Protein AF-A0A4Q3DAQ9-F1 (afdb_monomer)

Sequence (72 aa):
MLVESLDFPVQANDVADLMTNILAGGAPSTTGRIAIVVASVLNRLQVERTLIHPRLRTFMTVGEAEDWLKAG

Solvent-accessible surface area (backbone atoms only — not comparable to full-atom values): 4258 Å² total; per-residue (Å²): 86,82,44,83,39,59,87,59,73,75,65,57,69,74,62,40,57,56,49,32,56,53,48,67,69,47,50,83,80,57,84,75,50,37,28,38,27,30,71,43,72,69,43,46,55,50,43,68,73,34,60,77,47,100,50,50,48,79,34,78,41,65,67,64,35,50,54,58,57,73,75,104

Radius of gyration: 11.85 Å; Cα contacts (8 Å, |Δi|>4): 91; chains: 1; bounding box: 28×20×35 Å

Mean predicted aligned error: 3.92 Å

Nearest PDB structures (foldseek):
  7veo-assembly1_B  TM=5.409E-01  e=2.363E+00  Bombyx mori
  6wxp-assembly1_B  TM=5.335E-01  e=3.764E+00  synthetic construct
  5iph-assembly1_A  TM=3.706E-01  e=8.362E+00  Xanthomonas campestris pv. campestris str. ATCC 33913
  2dst-assembly1_B  TM=3.771E-01  e=9.551E+00  Thermus thermophilus

Secondary structure (DSSP, 8-state):
-EEEESSPPPPPHHHHHHHHHHHHHHGGG--S-EEEEESSHHHHHHHHHH---TTEEEESSHHHHHHHHHT-

pLDDT: mean 88.21, std 8.38, range [67.94, 97.75]

Foldseek 3Di:
DEAECAVPDQDDPVVLQVVLVVLVVCVVVDDAAYEYAYCDPSVQVSCVVRVDDPRYDYDPDPVVRVVVRVVD

Structure (mmCIF, N/CA/C/O backbone):
data_AF-A0A4Q3DAQ9-F1
#
_entry.id   AF-A0A4Q3DAQ9-F1
#
loop_
_atom_site.group_PDB
_atom_site.id
_atom_site.type_symbol
_atom_site.label_atom_id
_atom_site.label_alt_id
_atom_site.label_comp_id
_atom_site.label_asym_id
_atom_site.label_entity_id
_atom_site.label_seq_id
_atom_site.pdbx_PDB_ins_code
_atom_site.Cartn_x
_atom_site.Cartn_y
_atom_site.Cartn_z
_atom_site.occupancy
_atom_site.B_iso_or_equiv
_atom_site.auth_seq_id
_atom_sit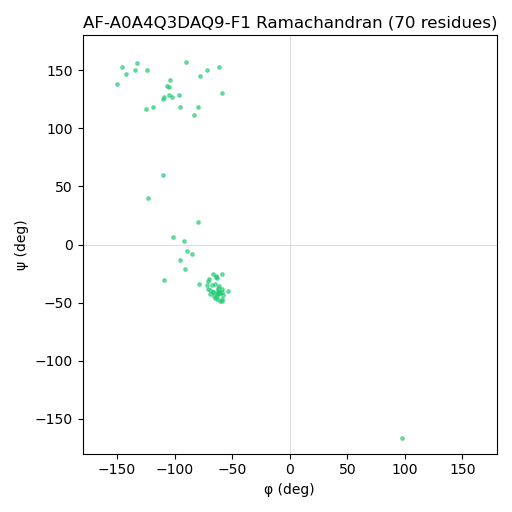e.auth_comp_id
_atom_site.auth_asym_id
_atom_site.auth_atom_id
_atom_site.pdbx_PDB_model_num
ATOM 1 N N . MET A 1 1 ? -8.441 -4.705 6.557 1.00 89.25 1 MET A N 1
ATOM 2 C CA . MET A 1 1 ? -8.131 -5.810 5.625 1.00 89.25 1 MET A CA 1
ATOM 3 C C . MET A 1 1 ? -6.688 -5.680 5.182 1.00 89.25 1 MET A C 1
ATOM 5 O O . MET A 1 1 ? -6.289 -4.573 4.835 1.00 89.25 1 MET A O 1
ATOM 9 N N . LEU A 1 2 ? -5.935 -6.778 5.211 1.00 92.81 2 LEU A N 1
ATOM 10 C CA . LEU A 1 2 ? -4.563 -6.858 4.711 1.00 92.81 2 LEU A CA 1
ATOM 11 C C . LEU A 1 2 ? -4.560 -7.614 3.375 1.00 92.81 2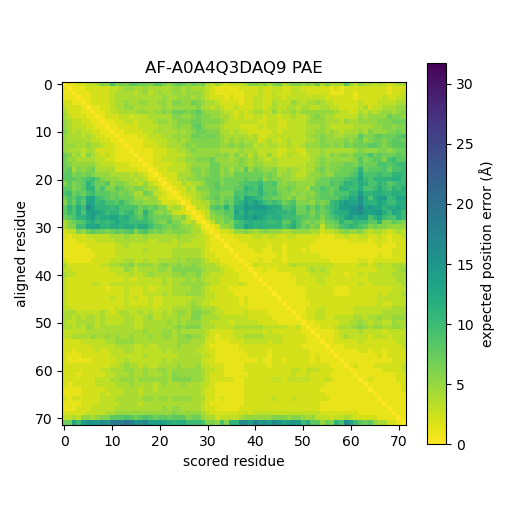 LEU A C 1
ATOM 13 O O . LEU A 1 2 ? -5.234 -8.636 3.259 1.00 92.81 2 LEU A O 1
ATOM 17 N N . VAL A 1 3 ? -3.831 -7.103 2.386 1.00 91.62 3 VAL A N 1
ATOM 18 C CA . VAL A 1 3 ? -3.615 -7.741 1.082 1.00 91.62 3 VAL A CA 1
ATOM 19 C C . VAL A 1 3 ? -2.116 -7.845 0.849 1.00 91.62 3 VAL A C 1
ATOM 21 O O . VAL A 1 3 ? -1.432 -6.829 0.733 1.00 91.62 3 VAL A O 1
ATOM 24 N N . GLU A 1 4 ? -1.607 -9.066 0.761 1.00 93.44 4 GLU A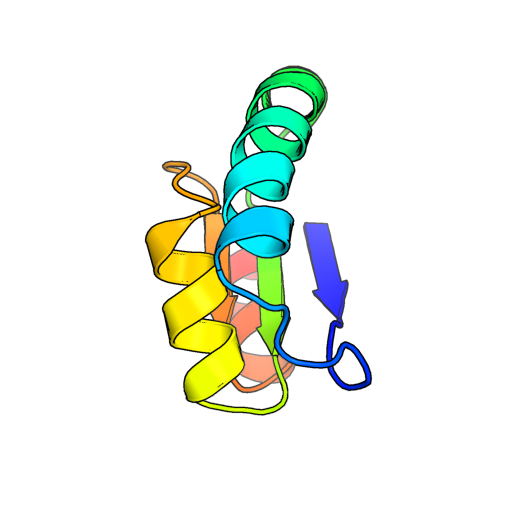 N 1
ATOM 25 C CA . GLU A 1 4 ? -0.205 -9.335 0.452 1.00 93.44 4 GLU A CA 1
ATOM 26 C C . GLU A 1 4 ? -0.055 -9.586 -1.048 1.00 93.44 4 GLU A C 1
ATOM 28 O O . GLU A 1 4 ? -0.644 -10.510 -1.603 1.00 93.44 4 GLU A O 1
ATOM 33 N N . SER A 1 5 ? 0.715 -8.729 -1.712 1.00 91.06 5 SER A N 1
ATOM 34 C CA . SER A 1 5 ? 0.891 -8.708 -3.167 1.00 91.06 5 SER A CA 1
ATOM 35 C C . SER A 1 5 ? 2.374 -8.841 -3.527 1.00 91.06 5 SER A C 1
ATOM 37 O O . SER A 1 5 ? 2.909 -8.132 -4.380 1.00 91.06 5 SER A O 1
ATOM 39 N N . LEU A 1 6 ? 3.079 -9.702 -2.790 1.00 90.25 6 LEU A N 1
ATOM 40 C CA . LEU A 1 6 ? 4.536 -9.823 -2.870 1.00 90.25 6 LEU A CA 1
ATOM 41 C C . LEU A 1 6 ? 4.986 -10.464 -4.187 1.00 90.25 6 LEU A C 1
ATOM 43 O O . LEU A 1 6 ? 5.945 -9.999 -4.796 1.00 90.25 6 LEU A O 1
ATOM 47 N N . ASP A 1 7 ? 4.235 -11.456 -4.662 1.00 90.62 7 ASP A N 1
ATOM 48 C CA . ASP A 1 7 ? 4.513 -12.162 -5.918 1.00 90.62 7 ASP A CA 1
ATOM 49 C C . ASP A 1 7 ? 3.798 -11.540 -7.125 1.00 90.62 7 ASP A C 1
ATOM 51 O O . ASP A 1 7 ? 3.872 -12.056 -8.241 1.00 90.62 7 ASP A O 1
ATOM 55 N N . PHE A 1 8 ? 3.077 -10.434 -6.923 1.00 87.12 8 PHE A N 1
ATOM 56 C CA . PHE A 1 8 ? 2.318 -9.806 -7.992 1.00 87.12 8 PHE A CA 1
ATOM 57 C C . PHE A 1 8 ? 3.242 -8.958 -8.876 1.00 87.12 8 PHE A C 1
ATOM 59 O O . PHE A 1 8 ? 3.846 -7.996 -8.387 1.00 87.12 8 PHE A O 1
ATOM 66 N N . PRO A 1 9 ? 3.373 -9.268 -10.176 1.00 88.19 9 PRO A N 1
ATOM 67 C CA . PRO A 1 9 ? 4.262 -8.519 -11.044 1.00 88.19 9 PRO A CA 1
ATOM 68 C C . PRO A 1 9 ? 3.702 -7.123 -11.330 1.00 88.19 9 PRO A C 1
ATOM 70 O O . PRO A 1 9 ? 2.488 -6.919 -11.414 1.00 88.19 9 PRO A O 1
ATOM 73 N N . VAL A 1 10 ? 4.613 -6.173 -11.545 1.00 89.38 10 VAL A N 1
ATOM 74 C CA . VAL A 1 10 ? 4.270 -4.848 -12.074 1.00 89.38 10 VAL A CA 1
ATOM 75 C C . VAL A 1 10 ? 3.606 -5.041 -13.434 1.00 89.38 10 VAL A C 1
ATOM 77 O O . VAL A 1 10 ? 4.103 -5.781 -14.284 1.00 89.38 10 VAL A O 1
ATOM 80 N N . GLN A 1 11 ? 2.464 -4.396 -13.618 1.00 90.88 11 GLN A N 1
ATOM 81 C CA . GLN A 1 11 ? 1.655 -4.513 -14.820 1.00 90.88 11 GLN A CA 1
ATOM 82 C C . GLN A 1 11 ? 2.073 -3.463 -15.848 1.00 90.88 11 GLN A C 1
ATOM 84 O O . GLN A 1 11 ? 2.614 -2.406 -15.515 1.00 90.88 11 GLN A O 1
ATOM 89 N N . ALA A 1 12 ? 1.776 -3.738 -17.117 1.00 90.56 12 ALA A N 1
ATOM 90 C CA . ALA A 1 12 ? 1.808 -2.704 -18.141 1.00 90.56 12 ALA A CA 1
ATOM 91 C C . ALA A 1 12 ? 0.789 -1.595 -17.810 1.00 90.56 12 ALA A C 1
ATOM 93 O O . ALA A 1 12 ? -0.206 -1.837 -17.124 1.00 90.56 12 ALA A O 1
ATOM 94 N N . ASN A 1 13 ? 1.049 -0.367 -18.269 1.00 87.31 13 ASN A N 1
ATOM 95 C CA . ASN A 1 13 ? 0.235 0.799 -17.903 1.00 87.31 13 ASN A CA 1
ATOM 96 C C . ASN A 1 13 ? -1.245 0.628 -18.271 1.00 87.31 13 ASN A C 1
ATOM 98 O O . ASN A 1 13 ? -2.103 0.927 -17.451 1.00 87.31 13 ASN A O 1
ATOM 102 N N . ASP A 1 14 ? -1.526 0.112 -19.465 1.00 87.75 14 ASP A N 1
ATOM 103 C CA . ASP A 1 14 ? -2.880 -0.147 -19.960 1.00 87.75 14 ASP A CA 1
ATOM 104 C C . ASP A 1 14 ? -3.639 -1.147 -19.077 1.00 87.75 14 ASP A C 1
ATOM 106 O O . ASP A 1 14 ? -4.801 -0.927 -18.741 1.00 87.75 14 ASP A O 1
ATOM 110 N N . VAL A 1 15 ? -2.967 -2.208 -18.629 1.00 86.50 15 VAL A N 1
ATOM 111 C CA . VAL A 1 15 ? -3.534 -3.188 -17.694 1.00 86.50 15 VAL A CA 1
ATOM 112 C C . VAL A 1 15 ? -3.738 -2.578 -16.304 1.00 86.50 15 VAL A C 1
ATOM 114 O O . VAL A 1 15 ? -4.781 -2.790 -15.682 1.00 86.50 15 VAL A O 1
ATOM 117 N N . ALA A 1 16 ? -2.771 -1.803 -15.808 1.00 84.88 16 ALA A N 1
ATOM 118 C CA . ALA A 1 16 ? -2.855 -1.149 -14.503 1.00 84.88 16 ALA A CA 1
ATOM 119 C C . ALA A 1 16 ? -4.023 -0.151 -14.438 1.00 84.88 16 ALA A C 1
ATOM 121 O O . ALA A 1 16 ? -4.736 -0.094 -13.436 1.00 84.88 16 ALA A O 1
ATOM 122 N N . ASP A 1 17 ? -4.269 0.589 -15.518 1.00 84.06 17 ASP A N 1
ATOM 123 C CA . ASP A 1 17 ? -5.346 1.575 -15.578 1.00 84.06 17 ASP A CA 1
ATOM 124 C C . ASP A 1 17 ? -6.731 0.908 -15.472 1.00 84.06 17 ASP A C 1
ATOM 126 O O . ASP A 1 17 ? -7.621 1.442 -14.802 1.00 84.06 17 ASP A O 1
ATOM 130 N N . LEU A 1 18 ? -6.896 -0.308 -16.014 1.00 83.81 18 LEU A N 1
ATOM 131 C CA . LEU A 1 18 ? -8.116 -1.109 -15.842 1.00 83.81 18 LEU A CA 1
ATOM 132 C C . LEU A 1 18 ? -8.357 -1.526 -14.381 1.00 83.81 18 LEU A C 1
ATOM 134 O O . LEU A 1 18 ? -9.514 -1.676 -13.978 1.00 83.81 18 LEU A O 1
ATOM 138 N N . MET A 1 19 ? -7.306 -1.671 -13.565 1.00 78.19 19 MET A N 1
ATOM 139 C CA . MET A 1 19 ? -7.446 -2.032 -12.145 1.00 78.19 19 MET A CA 1
ATOM 140 C C . MET A 1 19 ? -8.125 -0.941 -11.313 1.00 78.19 19 MET A C 1
ATOM 142 O O . MET A 1 19 ? -8.794 -1.255 -10.326 1.00 78.19 19 MET A O 1
ATOM 146 N N . THR A 1 20 ? -8.043 0.319 -11.743 1.00 76.12 20 THR A N 1
ATOM 147 C CA . THR A 1 20 ? -8.764 1.447 -11.126 1.00 76.12 20 THR A CA 1
ATOM 148 C C . THR A 1 20 ? -10.269 1.165 -11.032 1.00 76.12 20 THR A C 1
ATOM 150 O O . THR A 1 20 ? -10.905 1.421 -10.006 1.00 76.12 20 THR A O 1
ATOM 153 N N . ASN A 1 21 ? -10.839 0.550 -12.074 1.00 76.44 21 ASN A N 1
ATOM 154 C CA . ASN A 1 21 ? -12.265 0.220 -12.132 1.00 76.44 21 ASN A CA 1
ATOM 155 C C . ASN A 1 21 ? -12.647 -0.910 -11.165 1.00 76.44 21 ASN A C 1
ATOM 157 O O . ASN A 1 21 ? -13.764 -0.930 -10.647 1.00 76.44 21 ASN A O 1
ATOM 161 N N . ILE A 1 22 ? -11.718 -1.830 -10.883 1.00 72.94 22 ILE A N 1
ATOM 162 C CA . ILE A 1 22 ? -11.932 -2.940 -9.945 1.00 72.94 22 ILE A CA 1
ATOM 163 C C . ILE A 1 22 ? -12.105 -2.394 -8.526 1.00 72.94 22 ILE A C 1
ATOM 165 O O . ILE A 1 22 ? -13.034 -2.788 -7.819 1.00 72.94 22 ILE A O 1
ATOM 169 N N . LEU A 1 23 ? -11.257 -1.443 -8.119 1.00 70.62 23 LEU A N 1
ATOM 170 C CA . LEU A 1 23 ? -11.382 -0.820 -6.804 1.00 70.62 23 LEU A CA 1
ATOM 171 C C . LEU A 1 23 ? -12.654 0.017 -6.696 1.00 70.62 23 LEU A C 1
ATOM 173 O O . LEU A 1 23 ? -13.324 -0.061 -5.675 1.00 70.62 23 LEU A O 1
ATOM 177 N N . ALA A 1 24 ? -13.028 0.769 -7.734 1.00 70.50 24 ALA A N 1
ATOM 178 C CA . ALA A 1 24 ? -14.282 1.524 -7.731 1.00 70.50 24 ALA A CA 1
ATOM 179 C C . ALA A 1 24 ? -15.509 0.611 -7.540 1.00 70.50 24 ALA A C 1
ATOM 181 O O . ALA A 1 24 ? -16.425 0.961 -6.796 1.00 70.50 24 ALA A O 1
ATOM 182 N N . GLY A 1 25 ? -15.502 -0.579 -8.151 1.00 72.00 25 GLY A N 1
ATOM 183 C CA . GLY A 1 25 ? -16.559 -1.579 -7.975 1.00 72.00 25 GLY A CA 1
ATOM 184 C C . GLY A 1 25 ? -16.551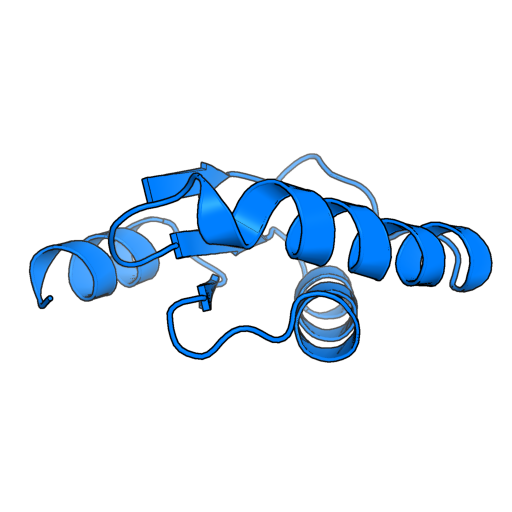 -2.267 -6.603 1.00 72.00 25 GLY A C 1
ATOM 185 O O . GLY A 1 25 ? -17.614 -2.570 -6.067 1.00 72.00 25 GLY A O 1
ATOM 186 N N . GLY A 1 26 ? -15.371 -2.504 -6.019 1.00 68.94 26 GLY A N 1
ATOM 187 C CA . GLY A 1 26 ? -15.215 -3.189 -4.727 1.00 68.94 26 GLY A CA 1
ATOM 188 C C . GLY A 1 26 ? -15.199 -2.274 -3.495 1.00 68.94 26 GLY A C 1
ATOM 189 O O . GLY A 1 26 ? -15.468 -2.722 -2.383 1.00 68.94 26 GLY A O 1
ATOM 190 N N . ALA A 1 27 ? -14.907 -0.983 -3.646 1.00 67.94 27 ALA A N 1
ATOM 191 C CA . ALA A 1 27 ? -14.799 -0.050 -2.524 1.00 67.94 27 ALA A CA 1
ATOM 192 C C . ALA A 1 27 ? -16.091 0.055 -1.686 1.00 67.94 27 ALA A C 1
ATOM 194 O O . ALA A 1 27 ? -15.972 0.033 -0.456 1.00 67.94 27 ALA A O 1
ATOM 195 N N . PRO A 1 28 ? -17.308 0.090 -2.277 1.00 70.44 28 PRO A N 1
ATOM 196 C CA . PRO A 1 28 ? -18.552 0.162 -1.509 1.00 70.44 28 PRO A CA 1
ATOM 197 C C . PRO A 1 28 ? -18.802 -1.054 -0.609 1.00 70.44 28 PRO A C 1
ATOM 199 O O . PRO A 1 28 ? -19.449 -0.918 0.426 1.00 70.44 28 PRO A O 1
ATOM 202 N N . SER A 1 29 ? -18.293 -2.233 -0.979 1.00 70.50 29 SER A N 1
ATOM 203 C CA . SER A 1 29 ? -18.492 -3.483 -0.232 1.00 70.50 29 SER A CA 1
ATOM 204 C C . SER 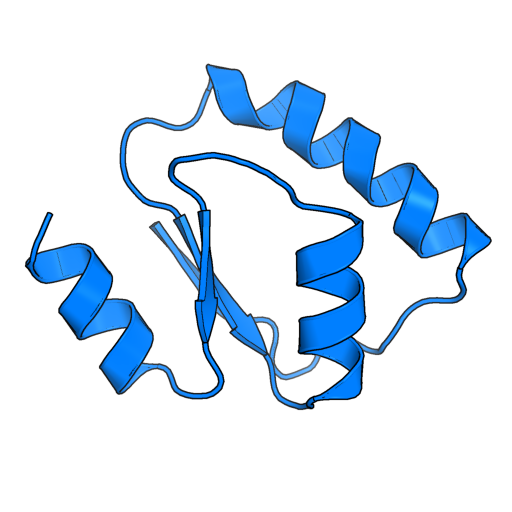A 1 29 ? -17.428 -3.734 0.839 1.00 70.50 29 SER A C 1
ATOM 206 O O . SER A 1 29 ? -17.562 -4.663 1.633 1.00 70.50 29 SER A O 1
ATOM 208 N N . THR A 1 30 ? -16.394 -2.892 0.917 1.00 70.81 30 THR A N 1
ATOM 209 C CA . THR A 1 30 ? -15.373 -2.977 1.968 1.00 70.81 30 THR A CA 1
ATOM 210 C C . THR A 1 30 ? -15.683 -2.016 3.117 1.00 70.81 30 THR A C 1
ATOM 212 O O . THR A 1 30 ? -15.887 -0.815 2.928 1.00 70.81 30 THR A O 1
ATOM 215 N N . THR A 1 31 ? -15.690 -2.519 4.351 1.00 77.56 31 THR A N 1
ATOM 216 C CA . THR A 1 31 ? -15.773 -1.695 5.567 1.00 77.56 31 THR A CA 1
ATOM 217 C C . THR A 1 31 ? -14.403 -1.630 6.242 1.00 77.56 31 THR A C 1
ATOM 219 O O . THR A 1 31 ? -13.792 -2.663 6.500 1.00 77.56 31 THR A O 1
ATOM 222 N N . GLY A 1 32 ? -13.922 -0.424 6.555 1.00 87.12 32 GLY A N 1
ATOM 223 C CA . GLY A 1 32 ? -12.671 -0.209 7.293 1.00 87.12 32 GLY A CA 1
ATOM 224 C C . GLY A 1 32 ? -11.452 0.105 6.418 1.00 87.12 32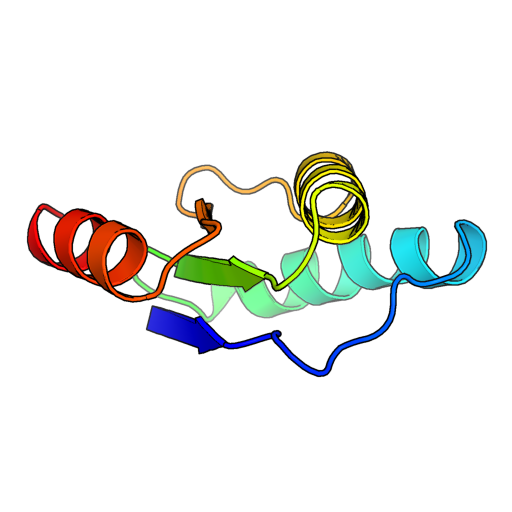 GLY A C 1
ATOM 225 O O . GLY A 1 32 ? -11.583 0.467 5.247 1.00 87.12 32 GLY A O 1
ATOM 226 N N . ARG A 1 33 ? -10.261 0.035 7.026 1.00 92.94 33 ARG A N 1
ATOM 227 C CA . ARG A 1 33 ? -8.969 0.308 6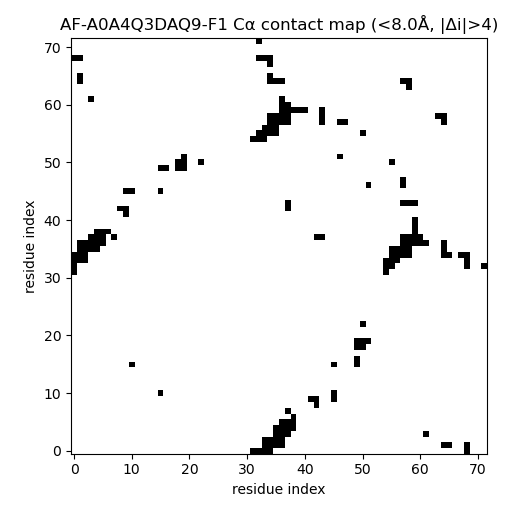.374 1.00 92.94 33 ARG A CA 1
ATOM 228 C C . ARG A 1 33 ? -8.506 -0.874 5.514 1.00 92.94 33 ARG A C 1
ATOM 230 O O . ARG A 1 33 ? -8.706 -2.037 5.881 1.00 92.94 33 ARG A O 1
ATOM 237 N N . ILE A 1 34 ? -7.858 -0.572 4.393 1.00 92.31 34 ILE A N 1
ATOM 238 C CA . ILE A 1 34 ? -7.273 -1.531 3.449 1.00 92.31 34 ILE A CA 1
ATOM 239 C C . ILE A 1 34 ? -5.772 -1.267 3.381 1.00 92.31 34 ILE A C 1
ATOM 241 O O . ILE A 1 34 ? -5.357 -0.176 2.995 1.00 92.31 34 ILE A O 1
ATOM 245 N N . ALA A 1 35 ? -4.963 -2.251 3.756 1.00 95.12 35 ALA A N 1
ATOM 246 C CA . ALA A 1 35 ? -3.515 -2.183 3.638 1.00 95.12 35 ALA A CA 1
ATOM 247 C C . ALA A 1 35 ? -3.044 -3.137 2.538 1.00 95.12 35 ALA A C 1
ATOM 249 O O . ALA A 1 35 ? -3.399 -4.315 2.567 1.00 95.12 35 ALA A O 1
ATOM 250 N N . ILE A 1 36 ? -2.260 -2.635 1.584 1.00 94.62 36 ILE A N 1
ATOM 251 C CA . ILE A 1 36 ? -1.651 -3.439 0.516 1.00 94.62 36 ILE A CA 1
ATOM 252 C C . ILE A 1 36 ? -0.145 -3.501 0.756 1.00 94.62 36 I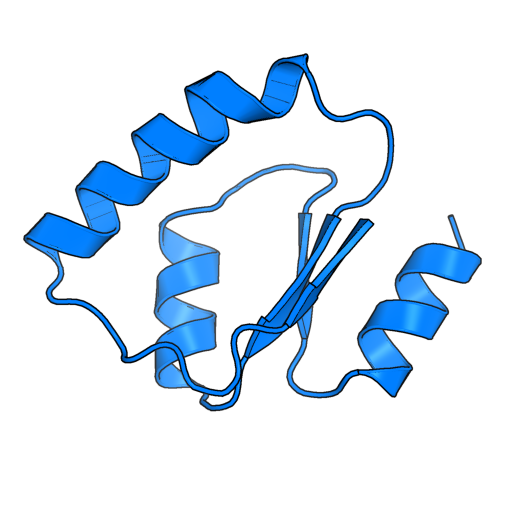LE A C 1
ATOM 254 O O . ILE A 1 36 ? 0.498 -2.458 0.846 1.00 94.62 36 ILE A O 1
ATOM 258 N N . VAL A 1 37 ? 0.422 -4.700 0.834 1.00 97.06 37 VAL A N 1
ATOM 259 C CA . VAL A 1 37 ? 1.869 -4.913 0.968 1.00 97.06 37 VAL A CA 1
ATOM 260 C C . VAL A 1 37 ? 2.438 -5.326 -0.382 1.00 97.06 37 VAL A C 1
ATOM 262 O O . VAL A 1 37 ? 1.945 -6.270 -0.998 1.00 97.06 37 VAL A O 1
ATOM 265 N N . VAL A 1 38 ? 3.470 -4.625 -0.847 1.00 96.19 38 VAL A N 1
ATOM 266 C CA . VAL A 1 38 ? 4.106 -4.872 -2.148 1.00 96.19 38 VAL A CA 1
ATOM 267 C C . VAL A 1 38 ? 5.600 -5.137 -2.004 1.00 96.19 38 VAL A C 1
ATOM 269 O O . VAL A 1 38 ? 6.258 -4.589 -1.125 1.00 96.19 38 VAL A O 1
ATOM 272 N N . ALA A 1 39 ? 6.155 -5.937 -2.915 1.00 93.62 39 ALA A N 1
ATOM 273 C CA . ALA A 1 39 ? 7.572 -6.309 -2.886 1.00 93.62 39 ALA A CA 1
ATOM 274 C C . ALA A 1 39 ? 8.518 -5.298 -3.562 1.00 93.62 39 ALA A C 1
ATOM 276 O O . ALA A 1 39 ? 9.735 -5.452 -3.484 1.00 93.62 39 ALA A O 1
ATOM 277 N N . SER A 1 40 ? 8.006 -4.273 -4.256 1.00 94.19 40 SER A N 1
ATOM 278 C CA . SER A 1 40 ? 8.855 -3.333 -4.998 1.00 94.19 40 SER A CA 1
ATOM 279 C C . SER A 1 40 ? 8.321 -1.904 -5.013 1.00 94.19 40 SER A C 1
ATOM 281 O O . SER A 1 40 ? 7.115 -1.656 -4.968 1.00 94.19 40 SER A O 1
ATOM 283 N N . VAL A 1 41 ? 9.246 -0.948 -5.137 1.00 93.62 41 VAL A N 1
ATOM 284 C CA . VAL A 1 41 ? 8.925 0.481 -5.282 1.00 93.62 41 VAL A CA 1
ATOM 285 C C . VAL A 1 41 ? 8.106 0.736 -6.551 1.00 93.62 41 VAL A C 1
ATOM 287 O O . VAL A 1 41 ? 7.190 1.550 -6.530 1.00 93.62 41 VAL A O 1
ATOM 290 N N . LEU A 1 42 ? 8.375 0.005 -7.638 1.00 93.25 42 LEU A N 1
ATOM 291 C CA . LEU A 1 42 ? 7.589 0.109 -8.871 1.00 93.25 42 LEU A CA 1
ATOM 292 C C . LEU A 1 42 ? 6.132 -0.317 -8.657 1.00 93.25 42 LEU A C 1
ATOM 294 O O . LEU A 1 42 ? 5.228 0.391 -9.095 1.00 93.25 42 LEU A O 1
ATOM 298 N N . ASN A 1 43 ? 5.892 -1.409 -7.922 1.00 91.88 43 ASN A N 1
ATOM 299 C CA . ASN A 1 43 ? 4.530 -1.805 -7.554 1.00 91.88 43 ASN A CA 1
ATOM 300 C C . ASN A 1 43 ? 3.857 -0.741 -6.692 1.00 91.88 43 ASN A C 1
ATOM 302 O O . ASN A 1 43 ? 2.693 -0.416 -6.906 1.00 91.88 43 ASN A O 1
ATOM 306 N N . ARG A 1 44 ? 4.592 -0.166 -5.735 1.00 93.50 44 ARG A N 1
ATOM 307 C CA . ARG A 1 44 ? 4.056 0.900 -4.890 1.00 93.50 44 ARG A CA 1
ATOM 308 C C . ARG A 1 44 ? 3.595 2.098 -5.721 1.00 93.50 44 ARG A C 1
ATOM 310 O O . ARG A 1 44 ? 2.474 2.553 -5.526 1.00 93.50 44 ARG A O 1
ATOM 317 N N . LEU A 1 45 ? 4.411 2.548 -6.675 1.00 92.88 45 LEU A N 1
ATOM 318 C CA . LEU A 1 45 ? 4.057 3.644 -7.583 1.00 92.88 45 LEU A CA 1
ATOM 319 C C . LEU A 1 45 ? 2.837 3.307 -8.449 1.00 92.88 45 LEU A C 1
ATOM 321 O O . LEU A 1 45 ? 1.959 4.151 -8.625 1.00 92.88 45 LEU A O 1
ATOM 325 N N . GLN A 1 46 ? 2.748 2.075 -8.960 1.00 91.94 46 GLN A N 1
ATOM 326 C CA . GLN A 1 46 ? 1.576 1.621 -9.711 1.00 91.94 46 GLN A CA 1
ATOM 327 C C . GLN A 1 46 ? 0.307 1.672 -8.850 1.00 91.94 46 GLN A C 1
ATOM 329 O O . GLN A 1 46 ? -0.708 2.218 -9.285 1.00 91.94 46 GLN A O 1
ATOM 334 N N . VAL A 1 47 ? 0.364 1.134 -7.628 1.00 90.69 47 VAL A N 1
ATOM 335 C CA . VAL A 1 47 ? -0.766 1.121 -6.687 1.00 90.69 47 VAL A CA 1
ATOM 336 C C . VAL A 1 47 ? -1.171 2.543 -6.306 1.00 90.69 47 VAL A C 1
ATOM 338 O O . VAL A 1 47 ? -2.349 2.871 -6.373 1.00 90.69 47 VAL A O 1
ATOM 341 N N . GLU A 1 48 ? -0.222 3.411 -5.959 1.00 90.75 48 GLU A N 1
ATOM 342 C CA . GLU A 1 48 ? -0.509 4.800 -5.571 1.00 90.75 48 GLU A CA 1
ATOM 343 C C . GLU A 1 48 ? -1.113 5.622 -6.727 1.00 90.75 48 GLU A C 1
ATOM 345 O O . GLU A 1 48 ? -1.894 6.539 -6.473 1.00 90.75 48 GLU A O 1
ATOM 350 N N . ARG A 1 49 ? -0.817 5.274 -7.990 1.00 89.25 49 ARG A N 1
ATOM 351 C CA . ARG A 1 49 ? -1.422 5.910 -9.175 1.00 89.25 49 ARG A CA 1
ATOM 352 C C . ARG A 1 49 ? -2.835 5.404 -9.488 1.00 89.25 49 ARG A C 1
ATOM 354 O O . ARG A 1 49 ? -3.638 6.168 -10.012 1.00 89.25 49 ARG A O 1
ATOM 361 N N . THR A 1 50 ? -3.123 4.129 -9.224 1.00 88.06 50 THR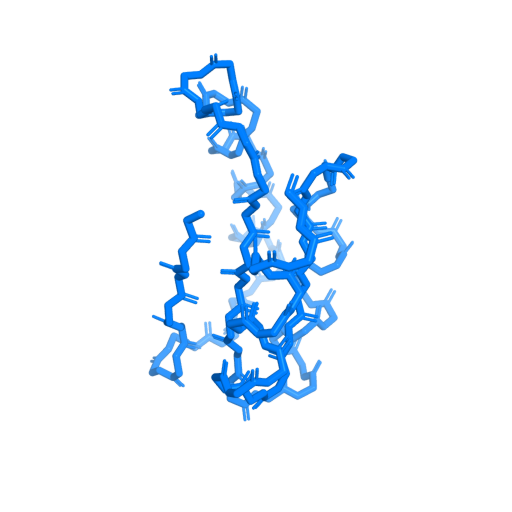 A N 1
ATOM 362 C CA . THR A 1 50 ? -4.332 3.443 -9.734 1.00 88.06 50 THR A CA 1
ATOM 363 C C . THR A 1 50 ? -5.372 3.140 -8.657 1.00 88.06 50 THR A C 1
ATOM 365 O O . THR A 1 50 ? -6.569 3.149 -8.928 1.00 88.06 50 THR A O 1
ATOM 368 N N . LEU A 1 51 ? -4.952 2.910 -7.412 1.00 86.69 51 LEU A N 1
ATOM 369 C CA . LEU A 1 51 ? -5.808 2.466 -6.310 1.00 86.69 51 LEU A CA 1
ATOM 370 C C . LEU A 1 51 ? -5.996 3.577 -5.268 1.00 86.69 51 LEU A C 1
ATOM 372 O O . LEU A 1 51 ? -5.657 3.430 -4.095 1.00 86.69 51 LEU A O 1
ATOM 376 N N . ILE A 1 52 ? -6.546 4.714 -5.699 1.00 85.88 52 ILE A N 1
ATOM 377 C CA . ILE A 1 52 ? -6.732 5.893 -4.842 1.00 85.88 52 ILE A CA 1
ATOM 378 C C . ILE A 1 52 ? -8.022 5.754 -4.027 1.00 85.88 52 ILE A C 1
ATOM 380 O O . ILE A 1 52 ? -9.126 5.839 -4.562 1.00 85.88 52 ILE A O 1
ATOM 384 N N . HIS A 1 53 ? -7.896 5.580 -2.709 1.00 86.50 53 HIS A N 1
ATOM 385 C CA . HIS A 1 53 ? -9.042 5.551 -1.800 1.00 86.50 53 HIS A CA 1
ATOM 386 C C . HIS A 1 53 ? -8.661 6.081 -0.401 1.00 86.50 53 HIS A C 1
ATOM 388 O O . HIS A 1 53 ? -7.623 5.680 0.122 1.00 86.50 53 HIS A O 1
ATOM 394 N N . PRO A 1 54 ? -9.493 6.905 0.280 1.00 88.75 54 PRO A N 1
ATOM 395 C CA . PRO A 1 54 ? -9.136 7.526 1.570 1.00 88.75 54 PRO A CA 1
ATOM 396 C C . PRO A 1 54 ? -8.783 6.546 2.699 1.00 88.75 54 PRO A C 1
ATOM 398 O O . PRO A 1 54 ? -8.088 6.890 3.649 1.00 88.75 54 PRO A O 1
ATOM 401 N N . ARG A 1 55 ? -9.301 5.319 2.611 1.00 90.19 55 ARG A N 1
ATOM 402 C CA . ARG A 1 55 ? -9.059 4.231 3.574 1.00 90.19 55 ARG A CA 1
ATOM 403 C C . ARG A 1 55 ? -8.039 3.198 3.090 1.00 90.19 55 ARG A C 1
ATOM 405 O O . ARG A 1 55 ? -7.916 2.163 3.737 1.00 90.19 55 ARG A O 1
ATOM 412 N N . LEU A 1 56 ? -7.378 3.423 1.957 1.00 91.44 56 LEU A N 1
ATOM 413 C CA . LEU A 1 56 ? -6.382 2.511 1.399 1.00 91.44 56 LEU A CA 1
ATOM 414 C C . LEU A 1 56 ? -4.984 3.091 1.592 1.00 91.44 56 LEU A C 1
ATOM 416 O O . LEU A 1 56 ? -4.767 4.281 1.366 1.00 91.44 56 LEU A O 1
ATOM 420 N N . ARG A 1 57 ? -4.035 2.250 2.006 1.00 94.62 57 ARG A N 1
ATOM 421 C CA . ARG A 1 57 ? -2.618 2.617 2.066 1.00 94.62 57 ARG A CA 1
ATOM 422 C C . ARG A 1 57 ? -1.721 1.454 1.649 1.00 94.62 57 ARG A C 1
ATOM 424 O O . ARG A 1 57 ? -2.035 0.296 1.917 1.00 94.62 57 ARG A O 1
ATOM 431 N N . THR A 1 58 ? -0.602 1.781 1.011 1.00 95.25 58 THR A N 1
ATOM 432 C CA . THR A 1 58 ? 0.392 0.813 0.530 1.00 95.25 58 THR A CA 1
ATOM 433 C C . THR A 1 58 ? 1.615 0.800 1.438 1.00 95.25 58 THR A C 1
ATOM 435 O O . THR A 1 58 ? 2.066 1.855 1.889 1.00 95.25 58 THR A O 1
ATOM 438 N N . PHE A 1 59 ? 2.168 -0.385 1.676 1.00 96.81 59 PHE A N 1
ATOM 439 C CA . PHE A 1 59 ? 3.304 -0.635 2.556 1.00 96.81 59 PHE A CA 1
ATOM 440 C C . PHE A 1 59 ? 4.332 -1.533 1.868 1.00 96.81 59 PHE A C 1
ATOM 442 O O . PHE A 1 59 ? 4.005 -2.294 0.958 1.00 96.81 59 PHE A O 1
ATOM 449 N N . MET A 1 60 ? 5.581 -1.445 2.321 1.00 96.56 60 MET A N 1
ATOM 450 C CA . MET A 1 60 ? 6.668 -2.318 1.858 1.00 96.56 60 MET A CA 1
ATOM 451 C C . MET A 1 60 ? 6.872 -3.522 2.783 1.00 96.56 60 MET A C 1
ATOM 453 O O . MET A 1 60 ? 7.579 -4.460 2.429 1.00 96.56 60 MET A O 1
ATOM 457 N N . THR A 1 61 ? 6.273 -3.496 3.976 1.00 96.25 61 THR A N 1
ATOM 458 C CA . THR A 1 61 ? 6.393 -4.557 4.976 1.00 96.25 61 THR A CA 1
ATOM 459 C C . THR A 1 61 ? 5.032 -4.898 5.570 1.00 96.25 61 THR A C 1
ATOM 461 O O . THR A 1 61 ? 4.148 -4.044 5.673 1.00 96.25 61 THR A O 1
ATOM 464 N N . VAL A 1 62 ? 4.867 -6.158 5.976 1.00 96.69 62 VAL A N 1
ATOM 465 C CA . VAL A 1 62 ? 3.642 -6.631 6.634 1.00 96.69 62 VAL A CA 1
ATOM 466 C C . VAL A 1 62 ? 3.468 -5.986 8.010 1.00 96.69 62 VAL A C 1
ATOM 468 O O . VAL A 1 62 ? 2.369 -5.555 8.340 1.00 96.69 62 VAL A O 1
ATOM 471 N N . GLY A 1 63 ? 4.549 -5.836 8.784 1.00 97.50 63 GLY A N 1
ATOM 472 C CA . GLY A 1 63 ? 4.488 -5.263 10.134 1.00 97.50 63 GLY A CA 1
ATOM 473 C C . GLY A 1 63 ? 3.916 -3.843 10.160 1.00 97.50 63 GLY A C 1
ATOM 474 O O . GLY A 1 63 ? 2.965 -3.574 10.888 1.00 97.50 63 GLY A O 1
ATOM 475 N N . GLU A 1 64 ? 4.410 -2.954 9.294 1.00 97.38 64 GLU A N 1
ATOM 476 C CA . GLU A 1 64 ? 3.892 -1.580 9.203 1.00 97.38 64 GLU A CA 1
ATOM 477 C C . GLU A 1 64 ? 2.415 -1.538 8.781 1.00 97.38 64 GLU A C 1
ATOM 479 O O . GLU A 1 64 ? 1.642 -0.704 9.264 1.00 97.38 64 GLU A O 1
ATOM 484 N N . ALA A 1 65 ? 2.017 -2.440 7.879 1.00 97.00 65 ALA A N 1
ATOM 485 C CA . ALA A 1 65 ? 0.639 -2.553 7.427 1.00 97.00 65 ALA A CA 1
ATOM 486 C C . ALA A 1 65 ? -0.289 -2.987 8.567 1.00 97.00 65 ALA A C 1
ATOM 488 O O . ALA A 1 65 ? -1.353 -2.393 8.762 1.00 97.00 65 ALA A O 1
ATOM 489 N N . GLU A 1 66 ? 0.117 -3.994 9.339 1.00 97.38 66 GLU A N 1
ATOM 490 C CA . GLU A 1 66 ? -0.636 -4.460 10.498 1.00 97.38 66 GLU A CA 1
ATOM 491 C C . GLU A 1 66 ? -0.766 -3.389 11.579 1.00 97.38 66 GLU A C 1
ATOM 493 O O . GLU A 1 66 ? -1.863 -3.195 12.106 1.00 97.38 66 GLU A O 1
ATOM 498 N N . ASP A 1 67 ? 0.315 -2.680 11.899 1.00 97.75 67 ASP A N 1
ATOM 499 C CA . ASP A 1 67 ? 0.298 -1.625 12.914 1.00 97.75 67 ASP A CA 1
ATOM 500 C C . ASP A 1 67 ? -0.670 -0.503 12.526 1.00 97.75 67 ASP A C 1
ATOM 502 O O . ASP A 1 67 ? -1.476 -0.046 13.342 1.00 97.75 67 ASP A O 1
ATOM 506 N N . TRP A 1 68 ? -0.677 -0.105 11.251 1.00 96.56 68 TRP A N 1
ATOM 507 C CA . TRP A 1 68 ? -1.617 0.896 10.749 1.00 96.56 68 TRP A CA 1
ATOM 508 C C . TRP A 1 68 ? -3.075 0.417 10.751 1.00 96.56 68 TRP A C 1
ATOM 510 O O . TRP A 1 68 ? -3.985 1.222 10.991 1.00 96.56 68 TRP A O 1
ATOM 520 N N . LEU A 1 69 ? -3.313 -0.872 10.492 1.00 94.81 69 LEU A N 1
ATOM 521 C CA . LEU A 1 69 ? -4.645 -1.471 10.586 1.00 94.81 69 LEU A CA 1
ATOM 522 C C . LEU A 1 69 ? -5.135 -1.552 12.038 1.00 94.81 69 LEU A C 1
ATOM 524 O O . LEU A 1 69 ? -6.309 -1.297 12.268 1.00 94.81 69 LEU A O 1
ATOM 528 N N . LYS A 1 70 ? -4.261 -1.880 12.999 1.00 95.31 70 LYS A N 1
ATOM 529 C CA . LYS A 1 70 ? -4.595 -1.958 14.436 1.00 95.31 70 LYS A CA 1
ATOM 530 C C . LYS A 1 70 ? -4.833 -0.577 15.057 1.00 95.31 70 LYS A C 1
ATOM 532 O O . LYS A 1 70 ? -5.628 -0.449 15.980 1.00 95.31 70 LYS A O 1
ATOM 537 N N . ALA A 1 71 ? -4.159 0.458 14.555 1.00 92.25 71 ALA A N 1
ATOM 538 C CA . ALA A 1 71 ? -4.293 1.840 15.022 1.00 92.25 71 ALA A CA 1
ATOM 539 C C . ALA A 1 71 ? -5.534 2.578 14.464 1.00 92.25 71 ALA A C 1
ATOM 541 O O . ALA A 1 71 ? -5.534 3.811 14.371 1.00 92.25 71 ALA A O 1
ATOM 542 N N . GLY A 1 72 ? -6.551 1.870 13.972 1.00 78.06 72 GLY A N 1
ATOM 543 C CA . GLY A 1 72 ? -7.690 2.448 13.254 1.00 78.06 72 GLY A CA 1
ATOM 544 C C . GLY A 1 72 ? -8.978 1.701 13.446 1.00 78.06 72 GLY A C 1
ATOM 545 O O . GLY A 1 72 ? -10.014 2.391 13.361 1.00 78.06 72 GLY A O 1
#